Protein AF-A0A3S5DP67-F1 (afdb_monomer_lite)

Radius of gyration: 20.23 Å; chains: 1; bounding box: 43×27×62 Å

pLDDT: mean 73.29, std 13.03, range [34.53, 89.69]

Structure (mmCIF, N/CA/C/O backbone):
data_AF-A0A3S5DP67-F1
#
_entry.id   AF-A0A3S5DP67-F1
#
loop_
_atom_site.group_PDB
_atom_site.id
_atom_site.type_symbol
_atom_site.label_atom_id
_atom_site.label_alt_id
_atom_site.label_comp_id
_atom_site.label_asym_id
_atom_site.label_entity_id
_atom_site.label_seq_id
_atom_site.pdbx_PDB_ins_code
_atom_site.Cartn_x
_atom_site.Cartn_y
_atom_site.Cartn_z
_atom_site.occupancy
_atom_site.B_iso_or_equiv
_atom_site.auth_seq_id
_atom_site.auth_comp_id
_atom_site.auth_asym_id
_atom_site.auth_atom_id
_atom_site.pdbx_PDB_model_num
ATOM 1 N N . MET A 1 1 ? 31.027 -15.112 -35.613 1.00 34.53 1 MET A N 1
ATOM 2 C CA . MET A 1 1 ? 30.328 -14.819 -34.343 1.00 34.53 1 MET A CA 1
ATOM 3 C C . MET A 1 1 ? 29.676 -13.453 -34.465 1.00 34.53 1 MET A C 1
ATOM 5 O O . MET A 1 1 ? 30.393 -12.465 -34.562 1.00 34.53 1 MET A O 1
ATOM 9 N N . ALA A 1 2 ? 28.348 -13.403 -34.581 1.00 37.94 2 ALA A N 1
ATOM 10 C CA . ALA A 1 2 ? 27.619 -12.151 -34.761 1.00 37.94 2 ALA A CA 1
ATOM 11 C C . ALA A 1 2 ? 27.685 -11.332 -33.464 1.00 37.94 2 ALA A C 1
ATOM 13 O O . ALA A 1 2 ? 27.079 -11.694 -32.458 1.00 37.94 2 ALA A O 1
ATOM 14 N N . ARG A 1 3 ? 28.473 -10.253 -33.470 1.00 44.44 3 ARG A N 1
ATOM 15 C CA . ARG A 1 3 ? 28.452 -9.247 -32.406 1.00 44.44 3 ARG A CA 1
ATOM 16 C C . ARG A 1 3 ? 27.151 -8.469 -32.574 1.00 44.44 3 ARG A C 1
ATOM 18 O O . ARG A 1 3 ? 26.982 -7.808 -33.593 1.00 44.44 3 ARG A O 1
ATOM 25 N N . LEU A 1 4 ? 26.240 -8.585 -31.608 1.00 45.66 4 LEU A N 1
ATOM 26 C CA . LEU A 1 4 ? 25.054 -7.735 -31.494 1.00 45.66 4 LEU A CA 1
ATOM 27 C C . LEU A 1 4 ? 25.525 -6.279 -31.391 1.00 45.66 4 LEU A C 1
ATOM 29 O O . LEU A 1 4 ? 25.914 -5.806 -30.325 1.00 45.66 4 LEU A O 1
ATOM 33 N N . HIS A 1 5 ? 25.588 -5.611 -32.539 1.00 45.47 5 HIS A N 1
ATOM 34 C CA . HIS A 1 5 ? 25.898 -4.200 -32.644 1.00 45.47 5 HIS A CA 1
ATOM 35 C C . HIS A 1 5 ? 24.632 -3.434 -32.275 1.00 45.47 5 HIS A C 1
ATOM 37 O O . HIS A 1 5 ? 23.614 -3.555 -32.949 1.00 45.47 5 HIS A O 1
ATOM 43 N N . ASP A 1 6 ? 24.725 -2.685 -31.182 1.00 49.91 6 ASP A N 1
ATOM 44 C CA . ASP A 1 6 ? 23.838 -1.572 -30.870 1.00 49.91 6 ASP A CA 1
ATOM 45 C C . ASP A 1 6 ? 22.340 -1.920 -30.860 1.00 49.91 6 ASP A C 1
ATOM 47 O O . ASP A 1 6 ? 21.537 -1.337 -31.591 1.00 49.91 6 ASP A O 1
ATOM 51 N N . VAL A 1 7 ? 21.920 -2.821 -29.959 1.00 56.19 7 VAL A N 1
ATOM 52 C CA . VAL A 1 7 ? 20.554 -2.686 -29.435 1.00 56.19 7 VAL A CA 1
ATOM 53 C C . VAL A 1 7 ? 20.542 -1.361 -28.686 1.00 56.19 7 VAL A C 1
ATOM 55 O O . VAL A 1 7 ? 20.934 -1.288 -27.520 1.00 56.19 7 VAL A O 1
ATOM 58 N N . LYS A 1 8 ? 20.140 -0.291 -29.380 1.00 63.19 8 LYS A N 1
ATOM 59 C CA . LYS A 1 8 ? 19.980 1.030 -28.776 1.00 63.19 8 LYS A CA 1
ATOM 60 C C . LYS A 1 8 ? 19.120 0.842 -27.539 1.00 63.19 8 LYS A C 1
ATOM 62 O O . LYS A 1 8 ? 18.073 0.205 -27.620 1.00 63.19 8 LYS A O 1
ATOM 67 N N . VAL A 1 9 ? 19.529 1.410 -26.408 1.00 58.84 9 VAL A N 1
ATOM 68 C CA . VAL A 1 9 ? 18.813 1.331 -25.116 1.00 58.84 9 VAL A CA 1
ATOM 69 C C . VAL A 1 9 ? 17.298 1.544 -25.280 1.00 58.84 9 VAL A C 1
ATOM 71 O O . VAL A 1 9 ? 16.492 0.915 -24.603 1.00 58.84 9 VAL A O 1
ATOM 74 N N . HIS A 1 10 ? 16.910 2.381 -26.243 1.00 63.38 10 HIS A N 1
ATOM 75 C CA . HIS A 1 10 ? 15.544 2.584 -26.715 1.00 63.38 10 HIS A CA 1
ATOM 76 C C . HIS A 1 10 ? 14.803 1.308 -27.171 1.00 63.38 10 HIS A C 1
ATOM 78 O O . HIS A 1 10 ? 13.676 1.082 -26.745 1.00 63.38 10 HIS A O 1
ATOM 84 N N . GLN A 1 11 ? 15.402 0.468 -28.018 1.00 70.38 11 GLN A N 1
ATOM 85 C CA . GLN A 1 11 ? 14.783 -0.765 -28.520 1.00 70.38 11 GLN A CA 1
ATOM 86 C C . GLN A 1 11 ? 14.623 -1.804 -27.408 1.00 70.38 11 GLN A C 1
ATOM 88 O O . GLN A 1 11 ? 13.568 -2.423 -27.296 1.00 70.38 11 GLN A O 1
ATOM 93 N N . ALA A 1 12 ? 15.629 -1.933 -26.538 1.00 68.31 12 ALA A N 1
ATOM 94 C CA . ALA A 1 12 ? 15.524 -2.770 -25.345 1.00 68.31 12 ALA A CA 1
ATOM 95 C C . ALA A 1 12 ? 14.400 -2.274 -24.421 1.00 68.31 12 ALA A C 1
ATOM 97 O O . ALA A 1 12 ? 13.592 -3.064 -23.940 1.00 68.31 12 ALA A O 1
ATOM 98 N N . ARG A 1 13 ? 14.299 -0.953 -24.226 1.00 64.62 13 ARG A N 1
ATOM 99 C CA . ARG A 1 13 ? 13.237 -0.331 -23.428 1.00 64.62 13 ARG A CA 1
ATOM 100 C C . ARG A 1 13 ? 11.848 -0.565 -24.028 1.00 64.62 13 ARG A C 1
ATOM 102 O O . ARG A 1 13 ? 10.931 -0.881 -23.280 1.00 64.62 13 ARG A O 1
ATOM 109 N N . LEU A 1 14 ? 11.696 -0.457 -25.348 1.00 75.62 14 LEU A N 1
ATOM 110 C CA . LEU A 1 14 ? 10.441 -0.757 -26.044 1.00 75.62 14 LEU A CA 1
ATOM 111 C C . LEU A 1 14 ? 10.027 -2.221 -25.880 1.00 75.62 14 LEU A C 1
ATOM 113 O O . LEU A 1 14 ? 8.890 -2.488 -25.504 1.00 75.62 14 LEU A O 1
ATOM 117 N N . ALA A 1 15 ? 10.948 -3.161 -26.101 1.00 77.81 15 ALA A N 1
ATOM 118 C CA . ALA A 1 15 ? 10.665 -4.586 -25.949 1.00 77.81 15 ALA A CA 1
ATOM 119 C C . ALA A 1 15 ? 10.247 -4.937 -24.510 1.00 77.81 15 ALA A C 1
ATOM 121 O O . ALA A 1 15 ? 9.292 -5.683 -24.309 1.00 77.81 15 ALA A O 1
ATOM 122 N N . MET A 1 16 ? 10.919 -4.351 -23.512 1.00 69.94 16 MET A N 1
ATOM 123 C CA . MET A 1 16 ? 10.551 -4.507 -22.103 1.00 69.94 16 MET A CA 1
ATOM 124 C C . MET A 1 16 ? 9.166 -3.922 -21.805 1.00 69.94 16 MET A C 1
ATOM 126 O O . MET A 1 16 ? 8.347 -4.589 -21.182 1.00 69.94 16 MET A O 1
ATOM 130 N N . ASN A 1 17 ? 8.876 -2.705 -22.273 1.00 70.50 17 ASN A N 1
ATOM 131 C CA . ASN A 1 17 ? 7.582 -2.059 -22.046 1.00 70.50 17 ASN A CA 1
ATOM 132 C C . ASN A 1 17 ? 6.418 -2.860 -22.646 1.00 70.50 17 ASN A C 1
ATOM 134 O O . ASN A 1 17 ? 5.407 -3.039 -21.971 1.00 70.50 17 ASN A O 1
ATOM 138 N N . ASN A 1 18 ? 6.578 -3.374 -23.869 1.00 77.62 18 ASN A N 1
ATOM 139 C CA . ASN A 1 18 ? 5.554 -4.185 -24.530 1.00 77.62 18 ASN A CA 1
ATOM 140 C C . ASN A 1 18 ? 5.318 -5.494 -23.772 1.00 77.62 18 ASN A C 1
ATOM 142 O O . ASN A 1 18 ? 4.188 -5.784 -23.399 1.00 77.62 18 ASN A O 1
ATOM 146 N N . PHE A 1 19 ? 6.391 -6.212 -23.419 1.00 73.38 19 PHE A N 1
ATOM 147 C CA . PHE A 1 19 ? 6.291 -7.431 -22.613 1.00 73.38 19 PHE A CA 1
ATOM 148 C C . PHE A 1 19 ? 5.529 -7.200 -21.299 1.00 73.38 19 PHE A C 1
ATOM 150 O O . PHE A 1 19 ? 4.698 -8.017 -20.914 1.00 73.38 19 PHE A O 1
ATOM 157 N N . PHE A 1 20 ? 5.777 -6.082 -20.608 1.00 68.00 20 PHE A N 1
ATOM 158 C CA . PHE A 1 20 ? 5.070 -5.768 -19.364 1.00 68.00 20 PHE A CA 1
ATOM 159 C C . PHE A 1 20 ? 3.616 -5.351 -19.568 1.00 68.00 20 PHE A C 1
ATOM 161 O O . PHE A 1 20 ? 2.800 -5.631 -18.691 1.00 68.00 20 PHE A O 1
ATOM 168 N N . SER A 1 21 ? 3.294 -4.698 -20.685 1.00 69.81 21 SER A N 1
ATOM 169 C CA . SER A 1 21 ? 1.918 -4.362 -21.052 1.00 69.81 21 SER A CA 1
ATOM 170 C C . SER A 1 21 ? 1.105 -5.633 -21.292 1.00 69.81 21 SER A C 1
ATOM 172 O O . SER A 1 21 ? 0.092 -5.845 -20.627 1.00 69.81 21 SER A O 1
ATOM 174 N N . ASP A 1 22 ? 1.625 -6.527 -22.130 1.00 71.50 22 ASP A N 1
ATOM 175 C CA . ASP A 1 22 ? 0.980 -7.794 -22.480 1.00 71.50 22 ASP A CA 1
ATOM 176 C C . ASP A 1 22 ? 0.844 -8.693 -21.242 1.00 71.50 22 ASP A C 1
ATOM 178 O O . ASP A 1 22 ? -0.209 -9.261 -20.955 1.00 71.50 22 ASP A O 1
ATOM 182 N N . TYR A 1 23 ? 1.903 -8.766 -20.429 1.00 66.94 23 TYR A N 1
ATOM 183 C CA . TYR A 1 23 ? 1.880 -9.526 -19.186 1.00 66.94 23 TYR A CA 1
ATOM 184 C C . TYR A 1 23 ? 0.853 -8.975 -18.187 1.00 66.94 23 TYR A C 1
ATOM 186 O O . TYR A 1 23 ? 0.215 -9.762 -17.489 1.00 66.94 23 TYR A O 1
ATOM 194 N N . ARG A 1 24 ? 0.673 -7.648 -18.105 1.00 61.97 24 ARG A N 1
ATOM 195 C CA . ARG A 1 24 ? -0.315 -7.006 -17.221 1.00 61.97 24 ARG A CA 1
ATOM 196 C C . ARG A 1 24 ? -1.750 -7.294 -17.663 1.00 61.97 24 ARG A C 1
ATOM 198 O O . ARG A 1 24 ? -2.591 -7.507 -16.796 1.00 61.97 24 ARG A O 1
ATOM 205 N N . GLU A 1 25 ? -2.022 -7.314 -18.965 1.00 64.56 25 GLU A N 1
ATOM 206 C CA . GLU A 1 25 ? -3.343 -7.673 -19.499 1.00 64.56 25 GLU A CA 1
ATOM 207 C C . GLU A 1 25 ? -3.676 -9.152 -19.267 1.00 64.56 25 GLU A C 1
ATOM 209 O O . GLU A 1 25 ? -4.808 -9.484 -18.919 1.00 64.56 25 GLU A O 1
ATOM 214 N N . GLN A 1 26 ? -2.689 -10.042 -19.401 1.00 57.41 26 GLN A N 1
ATOM 215 C CA . GLN A 1 26 ? -2.912 -11.487 -19.313 1.00 57.41 26 GLN A CA 1
ATOM 216 C C . GLN A 1 26 ? -2.872 -12.037 -17.874 1.00 57.41 26 GLN A C 1
ATOM 218 O O . GLN A 1 26 ? -3.513 -13.043 -17.564 1.00 57.41 26 GLN A O 1
ATOM 223 N N . SER A 1 27 ? -2.089 -11.419 -16.985 1.00 53.78 27 SER A N 1
ATOM 224 C CA . SER A 1 27 ? -1.737 -11.983 -15.676 1.00 53.78 27 SER A CA 1
ATOM 225 C C . SER A 1 27 ? -2.469 -11.251 -14.556 1.00 53.78 27 SER A C 1
ATOM 227 O O . SER A 1 27 ? -1.914 -10.369 -13.905 1.00 53.78 27 SER A O 1
ATOM 229 N N . GLY A 1 28 ? -3.710 -11.649 -14.274 1.00 53.66 28 GLY A N 1
ATOM 230 C CA . GLY A 1 28 ? -4.519 -11.130 -13.158 1.00 53.66 28 GLY A CA 1
ATOM 231 C C . GLY A 1 28 ? -3.998 -11.463 -11.745 1.00 53.66 28 GLY A C 1
ATOM 232 O O . GLY A 1 28 ? -4.793 -11.617 -10.822 1.00 53.66 28 GLY A O 1
ATOM 233 N N . ILE A 1 29 ? -2.683 -11.632 -11.546 1.00 48.31 29 ILE A N 1
ATOM 234 C CA . ILE A 1 29 ? -2.088 -12.193 -10.324 1.00 48.31 29 ILE A CA 1
ATOM 235 C C . ILE A 1 29 ? -1.161 -11.168 -9.656 1.00 48.31 29 ILE A C 1
ATOM 237 O O . ILE A 1 29 ? 0.009 -11.001 -9.996 1.00 48.31 29 ILE A O 1
ATOM 241 N N . ASN A 1 30 ? -1.714 -10.511 -8.639 1.00 54.25 30 ASN A N 1
ATOM 242 C CA . ASN A 1 30 ? -1.216 -9.314 -7.953 1.00 54.25 30 ASN A CA 1
ATOM 243 C C . ASN A 1 30 ? 0.058 -9.461 -7.083 1.00 54.25 30 ASN A C 1
ATOM 245 O O . ASN A 1 30 ? 0.278 -8.622 -6.214 1.00 54.25 30 ASN A O 1
ATOM 249 N N . GLY A 1 31 ? 0.930 -10.465 -7.257 1.00 51.59 31 GLY A N 1
ATOM 250 C CA . GLY A 1 31 ? 2.106 -10.556 -6.365 1.00 51.59 31 GLY A CA 1
ATOM 251 C C . GLY A 1 31 ? 3.199 -11.572 -6.687 1.00 51.59 31 GLY A C 1
ATOM 252 O O . GLY A 1 31 ? 4.370 -11.288 -6.433 1.00 51.59 31 GLY A O 1
ATOM 253 N N . ALA A 1 32 ? 2.869 -12.722 -7.281 1.00 51.44 32 ALA A N 1
ATOM 254 C CA . ALA A 1 32 ? 3.870 -13.742 -7.621 1.00 51.44 32 ALA A CA 1
ATOM 255 C C . ALA A 1 32 ? 4.797 -13.301 -8.774 1.00 51.44 32 ALA A C 1
ATOM 257 O O . ALA A 1 32 ? 5.980 -13.644 -8.801 1.00 51.44 32 ALA A O 1
ATOM 258 N N . SER A 1 33 ? 4.284 -12.472 -9.686 1.00 67.75 33 SER A N 1
ATOM 259 C CA . SER A 1 33 ? 5.034 -11.954 -10.829 1.00 67.75 33 SER A CA 1
ATOM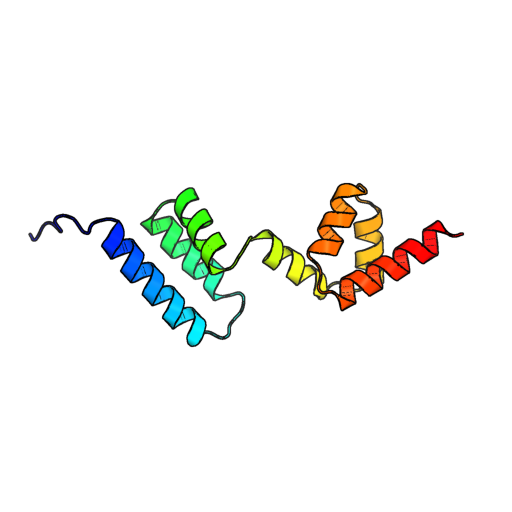 260 C C . SER A 1 33 ? 6.121 -10.956 -10.430 1.00 67.75 33 SER A C 1
ATOM 262 O O . SER A 1 33 ? 7.214 -11.001 -10.986 1.00 67.75 33 SER A O 1
ATOM 264 N N . ARG A 1 34 ? 5.874 -10.085 -9.438 1.00 70.44 34 ARG A N 1
ATOM 265 C CA . ARG A 1 34 ? 6.790 -8.982 -9.088 1.00 70.44 34 ARG A CA 1
ATOM 266 C C . ARG A 1 34 ? 8.160 -9.487 -8.643 1.00 70.44 34 ARG A C 1
ATOM 268 O O . ARG A 1 34 ? 9.167 -8.932 -9.070 1.00 70.44 34 ARG A O 1
ATOM 275 N N . THR A 1 35 ? 8.214 -10.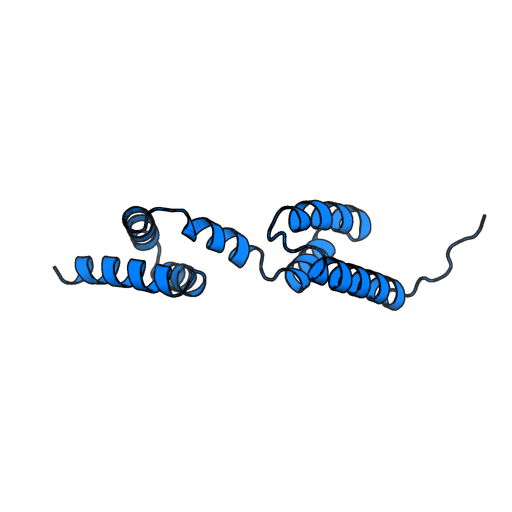529 -7.813 1.00 72.94 35 THR A N 1
ATOM 276 C CA . THR A 1 35 ? 9.483 -11.092 -7.314 1.00 72.94 35 THR A CA 1
ATOM 277 C C . THR A 1 35 ? 10.270 -11.775 -8.428 1.00 72.94 35 THR A C 1
ATOM 279 O O . THR A 1 35 ? 11.472 -11.550 -8.565 1.00 72.94 35 THR A O 1
ATOM 282 N N . TYR A 1 36 ? 9.591 -12.567 -9.258 1.00 73.44 36 TYR A N 1
ATOM 283 C CA . TYR A 1 36 ? 10.221 -13.254 -10.382 1.00 73.44 36 TYR A C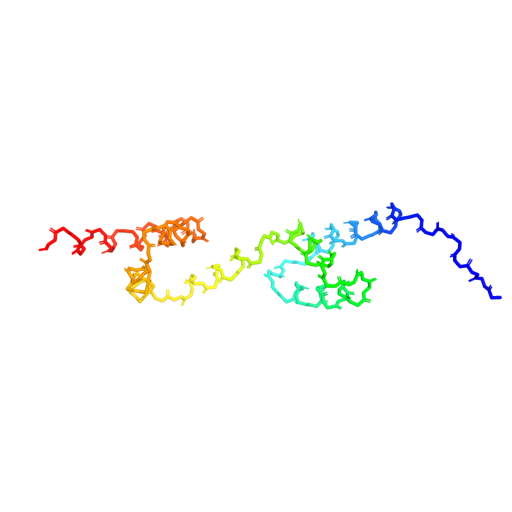A 1
ATOM 284 C C . TYR A 1 36 ? 10.794 -12.254 -11.394 1.00 73.44 36 TYR A C 1
ATOM 286 O O . TYR A 1 36 ? 11.959 -12.320 -11.781 1.00 73.44 36 TYR A O 1
ATOM 294 N N . LEU A 1 37 ? 9.998 -11.250 -11.733 1.00 72.00 37 LEU A N 1
ATOM 295 C CA . LEU A 1 37 ? 10.310 -10.220 -12.711 1.00 72.00 37 LEU A CA 1
ATOM 296 C C . LEU A 1 37 ? 11.380 -9.246 -12.188 1.00 72.00 37 LEU A C 1
ATOM 298 O O . LEU A 1 37 ? 12.280 -8.871 -12.937 1.00 72.00 37 LEU A O 1
ATOM 302 N N . ARG A 1 38 ? 11.387 -8.952 -10.878 1.00 79.19 38 ARG A N 1
ATOM 303 C CA . ARG A 1 38 ? 12.512 -8.298 -10.189 1.00 79.19 38 ARG A CA 1
ATOM 304 C C . ARG A 1 38 ? 13.797 -9.100 -10.363 1.00 79.19 38 ARG A C 1
ATOM 306 O O . ARG A 1 38 ? 14.789 -8.524 -10.780 1.00 79.19 38 ARG A O 1
ATOM 313 N N . SER A 1 39 ? 13.778 -10.408 -10.100 1.00 81.94 39 SER A N 1
ATOM 314 C CA . SER A 1 39 ? 14.990 -11.237 -10.167 1.00 81.94 39 SER A CA 1
ATOM 315 C C . SER A 1 39 ? 15.599 -11.299 -11.575 1.00 81.94 39 SER A C 1
ATOM 317 O O . SER A 1 39 ? 16.819 -11.354 -11.725 1.00 81.94 39 SER A O 1
ATOM 319 N N . ILE A 1 40 ? 14.760 -11.252 -12.615 1.00 80.88 40 ILE A N 1
ATOM 320 C CA . ILE A 1 40 ? 15.203 -11.192 -14.012 1.00 80.88 40 ILE A CA 1
ATOM 321 C C . ILE A 1 40 ? 15.803 -9.818 -14.318 1.00 80.88 40 ILE A C 1
ATOM 323 O O . ILE A 1 40 ? 16.907 -9.739 -14.855 1.00 80.88 40 ILE A O 1
ATOM 327 N N . LEU A 1 41 ? 15.109 -8.737 -13.947 1.00 76.12 41 LEU A N 1
ATOM 328 C CA . LEU A 1 41 ? 15.585 -7.374 -14.187 1.00 76.12 41 LEU A CA 1
ATOM 329 C C . LEU A 1 41 ? 16.863 -7.057 -13.406 1.00 76.12 41 LEU A C 1
ATOM 331 O O . LEU A 1 41 ? 17.746 -6.403 -13.947 1.00 76.12 41 LEU A O 1
ATOM 335 N N . GLU A 1 42 ? 17.005 -7.544 -12.174 1.00 85.69 42 GLU A N 1
ATOM 336 C CA . GLU A 1 42 ? 18.222 -7.381 -11.372 1.00 85.69 42 GLU A CA 1
ATOM 337 C C . GLU A 1 42 ? 19.427 -8.043 -12.048 1.00 85.69 42 GLU A C 1
ATOM 339 O O . GLU A 1 42 ? 20.499 -7.443 -12.105 1.00 85.69 42 GLU A O 1
ATOM 344 N N . LYS A 1 43 ? 19.240 -9.238 -12.627 1.00 82.31 43 LYS A N 1
ATOM 345 C CA . LYS A 1 43 ? 20.284 -9.941 -13.389 1.00 82.31 43 LYS A CA 1
ATOM 346 C C . LYS A 1 43 ? 20.626 -9.249 -14.711 1.00 82.31 43 LYS A C 1
ATOM 348 O O . LYS A 1 43 ? 21.770 -9.325 -15.144 1.00 82.31 43 LYS A O 1
ATOM 353 N N . ALA A 1 44 ? 19.653 -8.606 -15.355 1.00 81.50 44 ALA A N 1
ATOM 354 C CA . ALA A 1 44 ? 19.830 -7.994 -16.672 1.00 81.50 44 ALA A CA 1
ATOM 355 C C . ALA A 1 44 ? 20.325 -6.537 -16.626 1.00 81.50 44 ALA A C 1
ATOM 357 O O . ALA A 1 44 ? 21.080 -6.124 -17.502 1.00 81.50 44 ALA A O 1
ATOM 358 N N . LEU A 1 45 ? 19.886 -5.749 -15.638 1.00 78.94 45 LEU A N 1
ATOM 359 C CA . LEU A 1 45 ? 20.062 -4.289 -15.590 1.00 78.94 45 LEU A CA 1
ATOM 360 C C . LEU A 1 45 ? 20.788 -3.794 -14.329 1.00 78.94 45 LEU A C 1
ATOM 362 O O . LEU A 1 45 ? 21.125 -2.614 -14.247 1.00 78.94 45 LEU A O 1
ATOM 366 N N . GLY A 1 46 ? 21.012 -4.660 -13.338 1.00 80.81 46 GLY A N 1
ATOM 367 C CA . GLY A 1 46 ? 21.518 -4.268 -12.024 1.00 80.81 46 GLY A CA 1
ATOM 368 C C . GLY A 1 46 ? 20.421 -3.764 -11.076 1.00 80.81 46 GLY A C 1
ATOM 369 O O . GLY A 1 46 ? 19.324 -3.377 -11.485 1.00 80.81 46 GLY A O 1
ATOM 370 N N . GLY A 1 47 ? 20.718 -3.789 -9.773 1.00 81.56 47 GLY A N 1
ATOM 371 C CA . GLY A 1 47 ? 19.725 -3.629 -8.701 1.00 81.56 47 GLY A CA 1
ATOM 372 C C . GLY A 1 47 ? 18.965 -2.299 -8.690 1.00 81.56 47 GLY A C 1
ATOM 373 O O . GLY A 1 47 ? 17.746 -2.294 -8.512 1.00 81.56 47 GLY A O 1
ATOM 374 N N . GLU A 1 48 ? 19.646 -1.170 -8.904 1.00 81.50 48 GLU A N 1
ATOM 375 C CA . GLU A 1 48 ? 18.999 0.153 -8.891 1.00 81.50 48 GLU A CA 1
ATOM 376 C C . GLU A 1 48 ? 18.033 0.348 -10.063 1.00 81.50 48 GLU A C 1
ATOM 378 O O . GLU A 1 48 ? 16.873 0.720 -9.863 1.00 81.50 48 GLU A O 1
ATOM 383 N N . ILE A 1 49 ? 18.484 0.052 -11.286 1.00 77.31 49 ILE A N 1
ATOM 384 C CA . ILE A 1 49 ? 17.675 0.224 -12.498 1.00 77.31 49 ILE A CA 1
ATOM 385 C C . ILE A 1 49 ? 16.478 -0.729 -12.456 1.00 77.31 49 ILE A C 1
ATOM 387 O O . ILE A 1 49 ? 15.349 -0.315 -12.726 1.00 77.31 49 ILE A O 1
ATOM 391 N N . ALA A 1 50 ? 16.694 -1.977 -12.033 1.00 82.88 50 ALA A N 1
ATOM 392 C CA . ALA A 1 50 ? 15.623 -2.945 -11.839 1.00 82.88 50 ALA A CA 1
ATOM 393 C C . ALA A 1 50 ? 14.577 -2.452 -10.829 1.00 82.88 50 ALA A C 1
ATOM 395 O O . ALA A 1 50 ? 13.378 -2.552 -11.089 1.00 82.88 50 ALA A O 1
ATOM 396 N N . ARG A 1 51 ? 15.004 -1.873 -9.698 1.00 81.00 51 ARG A N 1
ATOM 397 C CA . ARG A 1 51 ? 14.090 -1.333 -8.682 1.00 81.00 51 ARG A CA 1
ATOM 398 C C . ARG A 1 51 ? 13.266 -0.163 -9.219 1.00 81.00 51 ARG A C 1
ATOM 400 O O . ARG A 1 51 ? 12.056 -0.143 -9.001 1.00 81.00 51 ARG A O 1
ATOM 407 N N . SER A 1 52 ? 13.888 0.759 -9.954 1.00 79.88 52 SER A N 1
ATOM 408 C CA . SER A 1 52 ? 13.197 1.886 -10.594 1.00 79.88 52 SER A CA 1
ATOM 409 C C . SER A 1 52 ? 12.139 1.414 -11.603 1.00 79.88 52 SER A C 1
ATOM 411 O O . SER A 1 52 ? 10.979 1.819 -11.524 1.00 79.88 52 SER A O 1
ATOM 413 N N . VAL A 1 53 ? 12.496 0.469 -12.481 1.00 74.50 53 VAL A N 1
ATOM 414 C CA . VAL A 1 53 ? 11.583 -0.101 -13.489 1.00 74.50 53 VAL A CA 1
ATOM 415 C C . VAL A 1 53 ? 10.427 -0.863 -12.832 1.00 74.50 53 VAL A C 1
ATOM 417 O O . VAL A 1 53 ? 9.267 -0.641 -13.176 1.00 74.50 53 VAL A O 1
ATOM 420 N N . ILE A 1 54 ? 10.710 -1.704 -11.832 1.00 76.19 54 ILE A N 1
ATOM 421 C CA . ILE A 1 54 ? 9.680 -2.434 -11.076 1.00 76.19 54 ILE A CA 1
ATOM 422 C C . ILE A 1 54 ? 8.714 -1.476 -10.374 1.00 76.19 54 ILE A C 1
ATOM 424 O O . ILE A 1 54 ? 7.507 -1.718 -10.381 1.00 76.19 54 ILE A O 1
ATOM 428 N N . ASN A 1 55 ? 9.224 -0.391 -9.789 1.00 76.19 55 ASN A N 1
ATOM 429 C CA . ASN A 1 55 ? 8.391 0.622 -9.146 1.00 76.19 55 ASN A CA 1
ATOM 430 C C . ASN A 1 55 ? 7.536 1.395 -10.161 1.00 76.19 55 ASN A C 1
ATOM 432 O O . ASN A 1 55 ? 6.399 1.732 -9.849 1.00 76.19 55 ASN A O 1
ATOM 436 N N . GLY A 1 56 ? 8.025 1.623 -11.383 1.00 71.69 56 GLY A N 1
ATOM 437 C CA . GLY A 1 56 ? 7.222 2.196 -12.469 1.00 71.69 56 GLY A CA 1
ATOM 438 C C . GLY A 1 56 ? 6.095 1.272 -12.954 1.00 71.69 56 GLY A C 1
ATOM 439 O O . GLY A 1 56 ? 5.014 1.745 -13.290 1.00 71.69 56 GLY A O 1
ATOM 440 N N . ILE A 1 57 ? 6.315 -0.049 -12.961 1.00 65.69 57 ILE A N 1
ATOM 441 C CA . ILE A 1 57 ? 5.336 -1.035 -13.459 1.00 65.69 57 ILE A CA 1
ATOM 442 C C . ILE A 1 57 ? 4.276 -1.384 -12.411 1.00 65.69 57 ILE A C 1
ATOM 444 O O . ILE A 1 57 ? 3.100 -1.506 -12.753 1.00 65.69 57 ILE A O 1
ATOM 448 N N . TYR A 1 58 ? 4.687 -1.582 -11.158 1.00 64.19 58 TYR A N 1
ATOM 449 C CA . TYR A 1 58 ? 3.830 -2.088 -10.078 1.00 64.19 58 TYR A CA 1
ATOM 450 C C . TYR A 1 58 ? 3.520 -1.034 -9.005 1.00 64.19 58 TYR A C 1
ATOM 452 O O . TYR A 1 58 ? 2.900 -1.351 -7.990 1.00 64.19 58 TYR A O 1
ATOM 460 N N . GLY A 1 59 ? 3.990 0.199 -9.183 1.00 67.81 59 GLY A N 1
ATOM 461 C CA . GLY A 1 59 ? 3.960 1.217 -8.145 1.00 67.81 59 GLY A CA 1
ATOM 462 C C . GLY A 1 59 ? 4.986 0.966 -7.038 1.00 67.81 59 GLY A C 1
ATOM 463 O O . GLY A 1 59 ? 5.713 -0.040 -7.005 1.00 67.81 59 GLY A O 1
ATOM 464 N N . ASP A 1 60 ? 5.025 1.911 -6.106 1.00 69.62 60 ASP A N 1
ATOM 465 C CA . ASP A 1 60 ? 5.940 1.892 -4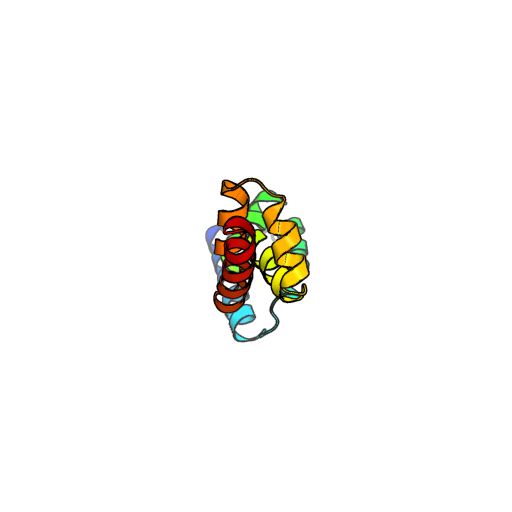.973 1.00 69.62 60 ASP A CA 1
ATOM 466 C C . ASP A 1 60 ? 5.817 0.578 -4.176 1.00 69.62 60 ASP A C 1
ATOM 468 O O . ASP A 1 60 ? 4.715 0.118 -3.863 1.00 69.62 60 ASP A O 1
ATOM 472 N N . GLU A 1 61 ? 6.955 -0.050 -3.862 1.00 67.06 61 GLU A N 1
ATOM 473 C CA . GLU A 1 61 ? 7.022 -1.293 -3.081 1.00 67.06 61 GLU A CA 1
ATOM 474 C C . GLU A 1 61 ? 6.305 -1.146 -1.733 1.00 67.06 61 GLU A C 1
ATOM 476 O O . GLU A 1 61 ? 5.740 -2.114 -1.212 1.00 67.06 61 GLU A O 1
ATOM 481 N N . ILE A 1 62 ? 6.265 0.082 -1.209 1.00 66.75 62 ILE A N 1
ATOM 482 C CA . ILE A 1 62 ? 5.552 0.404 0.018 1.00 66.75 62 ILE A CA 1
ATOM 483 C C . ILE A 1 62 ? 4.045 0.142 -0.106 1.00 66.75 62 ILE A C 1
ATOM 485 O O . ILE A 1 62 ? 3.476 -0.439 0.811 1.00 66.75 62 ILE A O 1
ATOM 489 N N . ARG A 1 63 ? 3.403 0.425 -1.254 1.00 69.25 63 ARG A N 1
ATOM 490 C CA . ARG A 1 63 ? 1.959 0.174 -1.451 1.00 69.25 63 ARG A CA 1
ATOM 491 C C . ARG A 1 63 ? 1.627 -1.304 -1.314 1.00 69.25 63 ARG A C 1
ATOM 493 O O . ARG A 1 63 ? 0.654 -1.652 -0.660 1.00 69.25 63 ARG A O 1
ATOM 500 N N . TYR A 1 64 ? 2.455 -2.178 -1.884 1.00 69.69 64 TYR A N 1
ATOM 501 C CA . TYR A 1 64 ? 2.240 -3.622 -1.795 1.00 69.69 64 TYR A CA 1
ATOM 502 C C . TYR A 1 64 ? 2.418 -4.141 -0.364 1.00 69.69 64 TYR A C 1
ATOM 504 O O . TYR A 1 64 ? 1.629 -4.953 0.117 1.00 69.69 64 TYR A O 1
ATOM 512 N N . ARG A 1 65 ? 3.444 -3.658 0.347 1.00 70.69 65 ARG A N 1
ATOM 513 C CA . ARG A 1 65 ? 3.665 -4.032 1.750 1.00 70.69 65 ARG A CA 1
ATOM 514 C C . ARG A 1 65 ? 2.523 -3.546 2.641 1.00 70.69 65 ARG A C 1
ATOM 516 O O . ARG A 1 65 ? 2.042 -4.333 3.450 1.00 70.69 65 ARG A O 1
ATOM 523 N N . MET A 1 66 ? 2.063 -2.312 2.435 1.00 72.94 66 MET A N 1
ATOM 524 C CA . MET A 1 66 ? 0.933 -1.718 3.154 1.00 72.94 66 MET A CA 1
ATOM 525 C C . MET A 1 66 ? -0.386 -2.425 2.835 1.00 72.94 66 MET A C 1
ATOM 527 O O . MET A 1 66 ? -1.169 -2.683 3.740 1.00 72.94 66 MET A O 1
ATOM 531 N N . ALA A 1 67 ? -0.594 -2.867 1.591 1.00 70.88 67 ALA A N 1
ATOM 532 C CA . ALA A 1 67 ? -1.759 -3.668 1.228 1.00 70.88 67 ALA A CA 1
ATOM 533 C C . ALA A 1 67 ? -1.832 -4.993 2.002 1.00 70.88 67 ALA A C 1
ATOM 535 O O . ALA A 1 67 ? -2.921 -5.516 2.193 1.00 70.88 67 ALA A O 1
ATOM 536 N N . ARG A 1 68 ? -0.718 -5.553 2.495 1.00 76.44 68 ARG A N 1
ATOM 537 C CA . ARG A 1 68 ? -0.770 -6.757 3.346 1.00 76.44 68 ARG A CA 1
ATOM 538 C C . ARG A 1 68 ? -1.283 -6.479 4.759 1.00 76.44 68 ARG A C 1
ATOM 540 O O . ARG A 1 68 ? -1.750 -7.409 5.405 1.00 76.44 68 ARG A O 1
ATOM 547 N N . LEU A 1 69 ? -1.245 -5.228 5.219 1.00 78.81 69 LEU A N 1
ATOM 548 C CA . LEU A 1 69 ? -1.817 -4.846 6.512 1.00 78.81 69 LEU A CA 1
ATOM 549 C C . LEU A 1 69 ? -3.347 -4.957 6.521 1.00 78.81 69 LEU A C 1
ATOM 551 O O . LEU A 1 69 ? -3.928 -5.029 7.594 1.00 78.81 69 LEU A O 1
ATOM 555 N N . GLN A 1 70 ? -3.992 -5.058 5.349 1.00 73.81 70 GLN A N 1
ATOM 556 C CA . GLN A 1 70 ? -5.439 -5.282 5.246 1.00 73.81 70 GLN A CA 1
ATOM 557 C C . GLN A 1 70 ? -5.904 -6.604 5.882 1.00 73.81 70 GLN A C 1
ATOM 559 O O . GLN A 1 70 ? -7.080 -6.755 6.186 1.00 73.81 70 GLN A O 1
ATOM 564 N N . TRP A 1 71 ? -4.990 -7.565 6.050 1.00 81.50 71 TRP A N 1
ATOM 565 C CA . TRP A 1 71 ? -5.272 -8.882 6.626 1.00 81.50 71 TRP A CA 1
ATOM 566 C C . TRP A 1 71 ? -5.062 -8.928 8.145 1.00 81.50 71 TRP A C 1
ATOM 568 O O . TRP A 1 71 ? -5.266 -9.973 8.758 1.00 81.50 71 TRP A O 1
ATOM 578 N N . VAL A 1 72 ? -4.611 -7.824 8.746 1.00 84.81 72 VAL A N 1
ATOM 579 C CA . VAL A 1 72 ? -4.475 -7.686 10.198 1.00 84.81 72 VAL A CA 1
ATOM 580 C C . VAL A 1 72 ? -5.817 -7.246 10.765 1.00 84.81 72 VAL A C 1
ATOM 582 O O . VAL A 1 72 ? -6.481 -6.379 10.198 1.00 84.81 72 VAL A O 1
ATOM 585 N N . ASP A 1 73 ? -6.209 -7.829 11.896 1.00 89.12 73 ASP A N 1
ATOM 586 C CA . ASP A 1 73 ? -7.445 -7.449 12.570 1.00 89.12 73 ASP A CA 1
ATOM 587 C C . ASP A 1 73 ? -7.415 -5.963 12.976 1.00 89.12 73 ASP A C 1
ATOM 589 O O . ASP A 1 73 ? -6.418 -5.457 13.502 1.00 89.12 73 ASP A O 1
ATOM 593 N N . ILE A 1 74 ? -8.513 -5.248 12.728 1.00 88.31 74 ILE A N 1
ATOM 594 C CA . ILE A 1 74 ? -8.573 -3.781 12.839 1.00 88.31 74 ILE A CA 1
ATOM 595 C C . ILE A 1 74 ? -8.212 -3.261 14.242 1.00 88.31 74 ILE A C 1
ATOM 597 O O . ILE A 1 74 ? -7.468 -2.279 14.326 1.00 88.31 74 ILE A O 1
ATOM 601 N N . PRO A 1 75 ? -8.658 -3.879 15.353 1.00 88.06 75 PRO A N 1
ATOM 602 C CA . PRO A 1 75 ? -8.259 -3.466 16.695 1.00 88.06 75 PRO A CA 1
ATOM 603 C C . PRO A 1 75 ? -6.750 -3.570 16.936 1.00 88.06 75 PRO A C 1
ATOM 605 O O . PRO A 1 75 ? -6.179 -2.690 17.579 1.00 88.06 75 PRO A O 1
ATOM 608 N N . GLN A 1 76 ? -6.100 -4.617 16.419 1.00 88.81 76 GLN A N 1
ATOM 609 C CA . GLN A 1 76 ? -4.652 -4.789 16.548 1.00 88.81 76 GLN A CA 1
ATOM 610 C C . GLN A 1 76 ? -3.900 -3.786 15.676 1.00 88.81 76 GLN A C 1
ATOM 612 O O . GLN A 1 76 ? -2.950 -3.158 16.139 1.00 88.81 76 GLN A O 1
ATOM 617 N N . LEU A 1 77 ? -4.355 -3.594 14.436 1.00 88.88 77 LEU A N 1
ATOM 618 C CA . LEU A 1 77 ? -3.759 -2.635 13.514 1.00 88.88 77 LEU A CA 1
ATOM 619 C C . LEU A 1 77 ? -3.825 -1.204 14.069 1.00 88.88 77 LEU A C 1
ATOM 621 O O . LEU A 1 77 ? -2.830 -0.486 14.019 1.00 88.88 77 LEU A O 1
ATOM 625 N N . ALA A 1 78 ? -4.960 -0.807 14.653 1.00 89.69 78 ALA A N 1
ATOM 626 C CA . ALA A 1 78 ? -5.112 0.500 15.290 1.00 89.69 78 ALA A CA 1
ATOM 627 C C . ALA A 1 78 ? -4.166 0.679 16.487 1.00 89.69 78 ALA A C 1
ATOM 629 O O . ALA A 1 78 ? -3.501 1.706 16.582 1.00 89.69 78 ALA A O 1
ATOM 630 N N . ALA A 1 79 ? -4.039 -0.334 17.350 1.00 89.31 79 ALA A N 1
ATOM 631 C CA . ALA A 1 79 ? -3.134 -0.279 18.497 1.00 89.31 79 ALA A CA 1
ATOM 632 C C . ALA A 1 79 ? -1.656 -0.159 18.087 1.00 89.31 79 ALA A C 1
ATOM 634 O O . ALA A 1 79 ? -0.896 0.532 18.758 1.00 89.31 79 ALA A O 1
ATOM 635 N N . LEU A 1 80 ? -1.253 -0.810 16.990 1.00 87.81 80 LEU A N 1
ATOM 636 C CA . LEU A 1 80 ? 0.101 -0.702 16.443 1.00 87.81 80 LEU A CA 1
ATOM 637 C C . LEU A 1 80 ? 0.356 0.680 15.835 1.00 87.81 80 LEU A C 1
ATOM 639 O O . LEU A 1 80 ? 1.384 1.288 16.108 1.00 87.81 80 LEU A O 1
ATOM 643 N N . ILE A 1 81 ? -0.586 1.198 15.041 1.00 88.31 81 ILE A N 1
ATOM 644 C CA . ILE A 1 81 ? -0.449 2.519 14.414 1.00 88.31 81 ILE A CA 1
ATOM 645 C C . ILE A 1 81 ? -0.408 3.620 15.482 1.00 88.31 81 ILE A C 1
ATOM 647 O O . ILE A 1 81 ? 0.397 4.535 15.375 1.00 88.31 81 ILE A O 1
ATOM 651 N N . GLU A 1 82 ? -1.208 3.524 16.545 1.00 88.62 82 GLU A N 1
ATOM 652 C CA . GLU A 1 82 ? -1.210 4.496 17.651 1.00 88.62 82 GLU A CA 1
ATOM 653 C C . GLU A 1 82 ? 0.144 4.629 18.370 1.00 88.62 82 GLU A C 1
ATOM 655 O O . GLU A 1 82 ? 0.416 5.677 18.954 1.00 88.62 82 GLU A O 1
ATOM 660 N N . GLN A 1 83 ? 0.997 3.600 18.329 1.00 87.00 83 GLN A N 1
ATOM 661 C CA . GLN A 1 83 ? 2.337 3.633 18.933 1.00 87.00 83 GLN A CA 1
ATOM 662 C C . GLN A 1 83 ? 3.356 4.415 18.092 1.00 87.00 83 GLN A C 1
ATOM 664 O O . GLN A 1 83 ? 4.444 4.724 18.577 1.00 87.00 83 GLN A O 1
ATOM 669 N N . GLU A 1 84 ? 3.016 4.747 16.848 1.00 87.69 84 GLU A N 1
ATOM 670 C CA . GLU A 1 84 ? 3.898 5.448 15.921 1.00 87.69 84 GLU A CA 1
ATOM 671 C C . GLU A 1 84 ? 3.757 6.971 16.017 1.00 87.69 84 GLU A C 1
ATOM 673 O O . GLU A 1 84 ? 2.763 7.507 16.506 1.00 87.69 84 GLU A O 1
ATOM 678 N N . HIS A 1 85 ? 4.743 7.709 15.502 1.00 85.44 85 HIS A N 1
ATOM 679 C CA . HIS A 1 85 ? 4.679 9.173 15.453 1.00 85.44 85 HIS A CA 1
ATOM 680 C C . HIS A 1 85 ? 3.544 9.659 14.528 1.00 85.44 85 HIS A C 1
ATOM 682 O O . HIS A 1 85 ? 3.313 9.063 13.478 1.00 85.44 85 HIS A O 1
ATOM 688 N N . LEU A 1 86 ? 2.894 10.789 14.850 1.00 85.31 86 LEU A N 1
ATOM 689 C CA . LEU A 1 86 ? 1.755 11.375 14.104 1.00 85.31 86 LEU A CA 1
ATOM 690 C C . LEU A 1 86 ? 1.954 11.407 12.581 1.00 85.31 86 LEU A C 1
ATOM 692 O O . LEU A 1 86 ? 1.052 11.088 11.808 1.00 85.31 86 LEU A O 1
ATOM 696 N N . GLN A 1 87 ? 3.159 11.765 12.142 1.00 73.75 87 GLN A N 1
ATOM 697 C CA . GLN A 1 87 ? 3.498 11.800 10.722 1.00 73.75 87 GLN A CA 1
ATOM 698 C C . GLN A 1 87 ? 3.459 10.406 10.081 1.00 73.75 87 GLN A C 1
ATOM 700 O O . GLN A 1 87 ? 2.975 10.256 8.962 1.00 73.75 87 GLN A O 1
ATOM 705 N N . LEU A 1 88 ? 3.940 9.382 10.786 1.00 79.62 88 LEU A N 1
ATOM 706 C CA . LEU A 1 88 ? 3.921 8.010 10.299 1.00 79.62 88 LEU A CA 1
ATO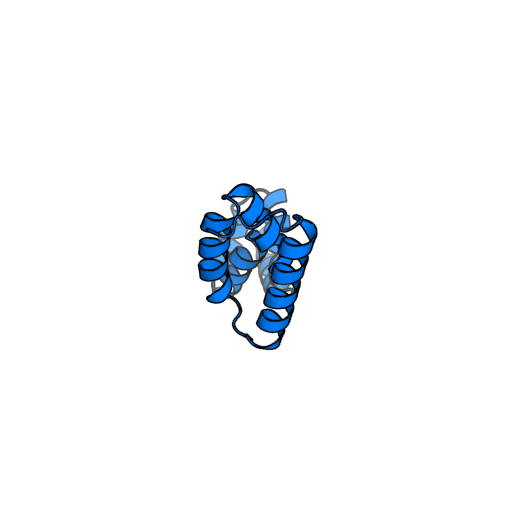M 707 C C . LEU A 1 88 ? 2.509 7.412 10.370 1.00 79.62 88 LEU A C 1
ATOM 709 O O . LEU A 1 88 ? 2.109 6.710 9.446 1.00 79.62 88 LEU A O 1
ATOM 713 N N . GLN A 1 89 ? 1.714 7.770 11.383 1.00 86.38 89 GLN A N 1
ATOM 714 C CA . GLN A 1 89 ? 0.288 7.426 11.439 1.00 86.38 89 GLN A CA 1
ATOM 715 C C . GLN A 1 89 ? -0.462 7.927 10.198 1.00 86.38 89 GLN A C 1
ATOM 717 O O . GLN A 1 89 ? -1.189 7.165 9.559 1.00 86.38 89 GLN A O 1
ATOM 722 N N . ALA A 1 90 ? -0.231 9.184 9.804 1.00 83.44 90 ALA A N 1
ATOM 723 C CA . ALA A 1 90 ? -0.822 9.761 8.598 1.00 83.44 90 ALA A CA 1
ATOM 724 C C . ALA A 1 90 ? -0.394 9.011 7.326 1.00 83.44 90 ALA A C 1
ATOM 726 O O . ALA A 1 90 ? -1.218 8.766 6.444 1.00 83.44 90 ALA A O 1
ATOM 727 N N . VAL A 1 91 ? 0.876 8.595 7.251 1.00 80.94 91 VAL A N 1
ATOM 728 C CA . VAL A 1 91 ? 1.377 7.757 6.154 1.00 80.94 91 VAL A CA 1
ATOM 729 C C . VAL A 1 91 ? 0.641 6.418 6.126 1.00 80.94 91 VAL A C 1
ATOM 731 O O . VAL A 1 91 ? 0.097 6.062 5.086 1.00 80.94 91 VAL A O 1
ATOM 734 N N . PHE A 1 92 ? 0.543 5.693 7.243 1.00 84.06 92 PHE A N 1
ATOM 735 C CA . PHE A 1 92 ? -0.189 4.423 7.284 1.00 84.06 92 PHE A CA 1
ATOM 736 C C . PHE A 1 92 ? -1.636 4.576 6.804 1.00 84.06 92 PHE A C 1
ATOM 738 O O . PHE A 1 92 ? -2.075 3.814 5.943 1.00 84.06 92 PHE A O 1
ATOM 745 N N . LEU A 1 93 ? -2.351 5.599 7.279 1.00 85.69 93 LEU A N 1
ATOM 746 C CA . LEU A 1 93 ? -3.726 5.870 6.853 1.00 85.69 93 LEU A CA 1
ATOM 747 C C . LEU A 1 93 ? -3.833 6.185 5.353 1.00 85.69 93 LEU A C 1
ATOM 749 O O . LEU A 1 93 ? -4.762 5.714 4.704 1.00 85.69 93 LEU A O 1
ATOM 753 N N . ALA A 1 94 ? -2.872 6.916 4.780 1.00 83.38 94 ALA A N 1
ATOM 754 C CA . ALA A 1 94 ? -2.850 7.251 3.353 1.00 83.38 94 ALA A CA 1
ATOM 755 C C . ALA A 1 94 ? -2.590 6.041 2.433 1.00 83.38 94 ALA A C 1
ATOM 757 O O . ALA A 1 94 ? -2.900 6.092 1.240 1.00 83.38 94 ALA A O 1
ATOM 758 N N . PHE A 1 95 ? -1.998 4.967 2.964 1.00 78.62 95 PHE A N 1
ATOM 759 C CA . PHE A 1 95 ? -1.646 3.765 2.204 1.00 78.62 95 PHE A CA 1
ATOM 760 C C . PHE A 1 95 ? -2.589 2.572 2.430 1.00 78.62 95 PHE A C 1
ATOM 762 O O . PHE A 1 95 ? -2.480 1.580 1.704 1.00 78.62 95 PHE A O 1
ATOM 769 N N . LEU A 1 96 ? -3.507 2.650 3.396 1.00 83.69 96 LEU A N 1
ATOM 770 C CA . LEU A 1 96 ? -4.529 1.630 3.633 1.00 83.69 96 LEU A CA 1
ATOM 771 C C . LEU A 1 96 ? -5.730 1.795 2.680 1.00 83.69 96 LEU A C 1
ATOM 773 O O . LEU A 1 96 ? -6.017 2.907 2.232 1.00 83.69 96 LEU A O 1
ATOM 777 N N . PRO A 1 97 ? -6.475 0.711 2.383 1.00 83.12 97 PRO A N 1
ATOM 77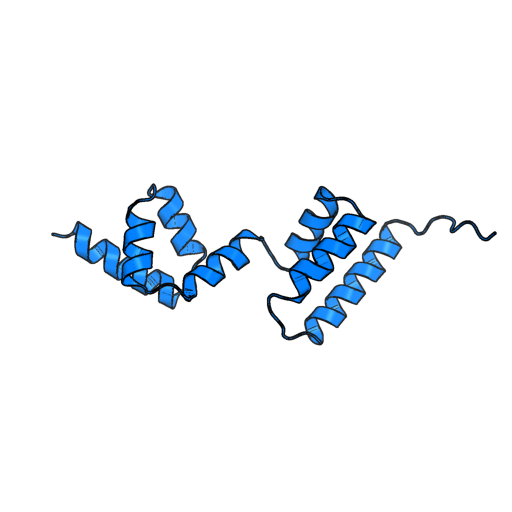8 C CA . PRO A 1 97 ? -7.766 0.820 1.709 1.00 83.12 97 PRO A CA 1
ATOM 779 C C . PRO A 1 97 ? -8.712 1.769 2.472 1.00 83.12 97 PRO A C 1
ATOM 781 O O . PRO A 1 97 ? -8.718 1.719 3.707 1.00 83.12 97 PRO A O 1
ATOM 784 N N . PRO A 1 98 ? -9.531 2.591 1.785 1.00 84.31 98 PRO A N 1
ATOM 785 C CA . PRO A 1 98 ? -10.354 3.625 2.423 1.00 84.31 98 PRO A CA 1
ATOM 786 C C . PRO A 1 98 ? -11.221 3.119 3.585 1.00 84.31 98 PRO A C 1
ATOM 788 O O . PRO A 1 98 ? -11.266 3.750 4.640 1.00 84.31 98 PRO A O 1
ATOM 791 N N . ASP A 1 99 ? -11.845 1.948 3.430 1.00 86.50 99 ASP A N 1
ATOM 792 C CA . ASP A 1 99 ? -12.722 1.357 4.450 1.00 86.50 99 ASP A CA 1
ATOM 793 C C . ASP A 1 99 ? -11.955 0.938 5.715 1.00 86.50 99 ASP A C 1
ATOM 795 O O . ASP A 1 99 ? -12.428 1.116 6.844 1.00 86.50 99 ASP A O 1
ATOM 799 N N . ILE A 1 100 ? -10.732 0.427 5.539 1.00 86.19 100 ILE A N 1
ATOM 800 C CA . ILE A 1 100 ? -9.855 0.021 6.643 1.00 86.19 100 ILE A CA 1
ATOM 801 C C . ILE A 1 100 ? -9.300 1.259 7.339 1.00 86.19 100 ILE A C 1
ATOM 803 O O . ILE A 1 100 ? -9.364 1.346 8.564 1.00 86.19 100 ILE A O 1
ATOM 807 N N . ALA A 1 101 ? -8.826 2.245 6.574 1.00 89.12 101 ALA A N 1
ATOM 808 C CA . ALA A 1 101 ? -8.329 3.509 7.109 1.00 89.12 101 ALA A CA 1
ATOM 809 C C . ALA A 1 101 ? -9.397 4.222 7.959 1.00 89.12 101 ALA A C 1
ATOM 811 O O . ALA A 1 101 ? -9.114 4.642 9.080 1.00 89.12 101 ALA A O 1
ATOM 812 N N . ALA A 1 102 ? -10.642 4.293 7.475 1.00 89.50 102 ALA A N 1
ATOM 813 C CA . ALA A 1 102 ? -11.757 4.883 8.215 1.00 89.50 102 ALA A CA 1
ATOM 814 C C . ALA A 1 102 ? -12.065 4.129 9.519 1.00 89.50 102 ALA A C 1
ATOM 816 O O . ALA A 1 102 ? -12.340 4.748 10.549 1.00 89.50 102 ALA A O 1
ATOM 817 N N . SER A 1 103 ? -12.007 2.798 9.489 1.00 88.75 103 SER A N 1
ATOM 818 C CA . SER A 1 103 ? -12.258 1.950 10.659 1.00 88.75 103 SER A CA 1
ATOM 819 C C . SER A 1 103 ? -11.160 2.094 11.719 1.00 88.75 103 SER A C 1
ATOM 821 O O . SER A 1 103 ? -11.463 2.237 12.905 1.00 88.75 103 SER A O 1
ATOM 823 N N . VAL A 1 104 ? -9.894 2.137 11.291 1.00 88.62 104 VAL A N 1
ATOM 824 C CA . VAL A 1 104 ? -8.733 2.405 12.155 1.00 88.62 104 VAL A CA 1
ATOM 825 C C . VAL A 1 104 ? -8.826 3.807 12.768 1.00 88.62 104 VAL A C 1
ATOM 827 O O . VAL A 1 104 ? -8.677 3.954 13.978 1.00 88.62 104 VAL A O 1
ATOM 830 N N . PHE A 1 105 ? -9.145 4.827 11.968 1.00 88.06 105 PHE A N 1
ATOM 831 C CA . PHE A 1 105 ? -9.253 6.212 12.434 1.00 88.06 105 PHE A CA 1
ATOM 832 C C . PHE A 1 105 ? -10.392 6.418 13.445 1.00 88.06 105 PHE A C 1
ATOM 834 O O . PHE A 1 105 ? -10.209 7.063 14.475 1.00 88.06 105 PHE A O 1
ATOM 841 N N . LYS A 1 106 ? -11.574 5.832 13.201 1.00 88.50 106 LYS A N 1
ATOM 842 C CA . LYS A 1 106 ? -12.695 5.882 14.159 1.00 88.50 106 LYS A CA 1
ATOM 843 C C . LYS A 1 106 ? -12.317 5.280 15.513 1.00 88.50 106 LYS A C 1
ATOM 845 O O . LYS A 1 106 ? -12.743 5.784 16.550 1.00 88.50 106 LYS A O 1
ATOM 850 N N . ARG A 1 107 ? -11.529 4.203 15.505 1.00 81.31 107 ARG A N 1
ATOM 851 C CA . ARG A 1 107 ? -11.076 3.509 16.715 1.00 81.31 107 ARG A CA 1
ATOM 852 C C . ARG A 1 107 ? -10.095 4.361 17.523 1.00 81.31 107 ARG A C 1
ATOM 854 O O . ARG A 1 107 ? -10.264 4.450 18.737 1.00 81.31 107 ARG A O 1
ATOM 861 N N . SER A 1 108 ? -9.124 4.994 16.868 1.00 71.38 108 SER A N 1
ATOM 862 C CA . SER A 1 108 ? -8.112 5.806 17.554 1.00 71.38 108 SER A CA 1
ATOM 863 C C . SER A 1 108 ? -8.660 7.128 18.091 1.00 71.38 108 SER A C 1
ATOM 865 O O . SER A 1 108 ? -8.298 7.554 19.192 1.00 71.38 108 SER A O 1
ATOM 867 N N . ALA A 1 109 ? -9.619 7.732 17.383 1.00 69.25 109 ALA A N 1
ATOM 868 C CA . ALA A 1 109 ? -10.337 8.915 17.854 1.00 69.25 109 ALA A CA 1
ATOM 869 C C . ALA A 1 109 ? -11.206 8.626 19.096 1.00 69.25 109 ALA A C 1
ATOM 871 O O . ALA A 1 109 ? -11.321 9.465 19.986 1.00 69.25 109 ALA A O 1
ATOM 872 N N . ALA A 1 110 ? -11.786 7.424 19.201 1.00 61.00 110 ALA A N 1
ATOM 873 C CA . ALA A 1 110 ? -12.625 7.044 20.340 1.00 61.00 110 ALA A CA 1
ATOM 874 C C . ALA A 1 110 ? -11.844 6.861 21.658 1.00 61.00 110 ALA A C 1
ATOM 876 O O . ALA A 1 110 ? -12.452 6.895 22.724 1.00 61.00 110 ALA A O 1
ATOM 877 N N . ARG A 1 111 ? -10.517 6.667 21.609 1.00 57.94 111 ARG A N 1
ATOM 878 C CA . ARG A 1 111 ? -9.662 6.514 22.804 1.00 57.94 111 ARG A CA 1
ATOM 879 C C . ARG A 1 111 ? -9.015 7.808 23.282 1.00 57.94 111 ARG A C 1
ATOM 881 O O . ARG A 1 111 ? -8.649 7.883 24.443 1.00 57.94 111 ARG A O 1
ATOM 888 N N . THR A 1 112 ? -8.840 8.792 22.406 1.00 58.22 112 THR A N 1
ATOM 889 C CA . THR A 1 112 ? -8.257 10.100 22.760 1.00 58.22 112 THR A CA 1
ATOM 890 C C . THR A 1 112 ? -9.287 11.078 23.334 1.00 58.22 112 THR A C 1
ATOM 892 O O . THR A 1 112 ? -8.903 12.108 23.878 1.00 58.22 112 THR A O 1
ATOM 895 N N . ALA A 1 113 ? -10.582 10.760 23.233 1.00 52.47 113 ALA A N 1
ATOM 896 C CA . ALA A 1 113 ? -11.691 11.568 23.744 1.00 52.47 113 ALA A CA 1
ATOM 897 C C . ALA A 1 113 ? -12.210 11.145 25.139 1.00 52.47 113 ALA A C 1
ATOM 899 O O . ALA A 1 113 ? -13.256 11.640 25.562 1.00 52.47 113 ALA A O 1
ATOM 900 N N . GLY A 1 114 ? -11.520 10.235 25.836 1.00 41.84 114 GLY A N 1
ATOM 901 C CA . GLY A 1 114 ? -11.813 9.814 27.213 1.00 41.84 114 GLY A CA 1
ATOM 902 C C . GLY A 1 114 ? -10.576 9.916 28.088 1.00 41.84 114 GLY A C 1
ATOM 903 O O . GLY A 1 114 ? -10.755 10.181 29.295 1.00 41.84 114 GLY A O 1
#

Organism: Citrobacter koseri (NCBI:txid545)

Sequence (114 aa):
MARLHDVKVHQARLAMNNFFSDYREQSGINGASRTYLRSILEKALGGEIARSVINGIYGDEIRYRMARLQWVDIPQLAALIEQEHLQLQAVFLAFLPPDIAASVFKRSAARTAG

Foldseek 3Di:
DDDPPDPDVVVVVVVVVVVLVVCVVVPPDLPPCLVVQLVVCCVVPNNPVSQVVSCVSNNDPVLVVLAVCVPPDLVVSLVVLVVDDPVVNVVSLVSYDVVSSVSSVVVNVVVVVD

InterPro domains:
  IPR000090 Flagellar motor switch protein FliG [PTHR30534] (1-106)
  IPR011002 Flagellar motor switch protein FliG, alpha-helical [SSF48029] (73-106)
  IPR028263 Flagellar motor switch protein FliG, N-terminal domain [PF14842] (1-58)
  IPR032779 Flagellar motor switch protein FliG, middle domain [PF14841] (76-106)

Secondary structure (DSSP, 8-state):
--------HHHHHHHHHHHHHHHHHH---TTHHHHHHHHHHHHHH-HHHHHHHHHHHH--HHHHHHHGGGGS-HHHHHHHHHTS-HHHHHHHHHHS-HHHHHHHHHHHHHHHT-